Protein AF-A0A6B9FNZ8-F1 (afdb_monomer_lite)

Foldseek 3Di:
DKKKKKWKWDPPPDTDIDIDIDDDPDDVVVVVVSLVVNLVCCVVPNDPPDPDWIKMWMFIDDDPPPSDVPRTPDIDTDSDHD

Secondary structure (DSSP, 8-state):
--EEEEEEEE-SSS-EEEEEEEE-SSHHHHHHHHHHHHHHHHHHHS-TT------EEEEEESSTT---TT-EEEEE------

Radius of gyration: 12.76 Å; chains: 1; bounding box: 37×17×28 Å

pLDDT: mean 71.68, std 11.72, range [44.62, 87.44]

Sequence (82 aa):
MPLYDFTLGQLSGQTSFKRFHFEARDLDVAIREATAWAKHTRRHSGRPNDTSHWPLVILAGEGSADLRPGTMLFELKDVHPD

Structure (mmCIF, N/CA/C/O backbone):
data_AF-A0A6B9FNZ8-F1
#
_entry.id   AF-A0A6B9FNZ8-F1
#
loop_
_atom_site.group_PDB
_atom_site.id
_atom_site.type_symbol
_atom_site.label_atom_id
_atom_site.label_alt_id
_atom_site.label_comp_id
_atom_site.label_asym_id
_atom_site.label_entity_id
_atom_site.label_seq_id
_atom_site.pdbx_PDB_ins_code
_atom_site.Cartn_x
_atom_site.Cartn_y
_atom_site.Cartn_z
_atom_site.occupancy
_atom_site.B_iso_or_equiv
_atom_site.auth_seq_id
_atom_site.auth_comp_id
_atom_site.auth_asym_id
_atom_site.auth_atom_id
_atom_site.pdbx_PDB_model_num
ATOM 1 N N . MET A 1 1 ? -19.471 4.219 2.976 1.00 70.88 1 MET A N 1
ATOM 2 C CA . MET A 1 1 ? -18.399 3.463 2.294 1.00 70.88 1 MET A CA 1
ATOM 3 C C . MET A 1 1 ? -17.245 3.339 3.272 1.00 70.88 1 MET A C 1
ATOM 5 O O . MET A 1 1 ? -17.070 4.280 4.041 1.00 70.88 1 MET A O 1
ATOM 9 N N . PRO A 1 2 ? -16.541 2.200 3.323 1.00 74.12 2 PRO A N 1
ATOM 10 C CA . PRO A 1 2 ? -15.381 2.047 4.194 1.00 74.12 2 PRO A CA 1
ATOM 11 C C . PRO A 1 2 ? -14.267 3.031 3.812 1.00 74.12 2 PRO A C 1
ATOM 13 O O . PRO A 1 2 ? -14.020 3.294 2.631 1.00 74.12 2 PRO A O 1
ATOM 16 N N . LEU A 1 3 ? -13.617 3.588 4.833 1.00 78.25 3 LEU A N 1
ATOM 17 C CA . LEU A 1 3 ? -12.451 4.451 4.681 1.00 78.25 3 LEU A CA 1
ATOM 18 C C . LEU A 1 3 ? -11.198 3.593 4.866 1.00 78.25 3 LEU A C 1
ATOM 20 O O . LEU A 1 3 ? -11.140 2.773 5.786 1.00 78.25 3 LEU A O 1
ATOM 24 N N . TYR A 1 4 ? -10.205 3.792 4.006 1.00 78.62 4 TYR A N 1
ATOM 25 C CA . TYR A 1 4 ? -8.943 3.070 4.054 1.00 78.62 4 TYR A CA 1
ATOM 26 C C . TYR A 1 4 ? -7.761 4.026 4.192 1.00 78.62 4 TYR A C 1
ATOM 28 O O . TYR A 1 4 ? -7.656 5.023 3.477 1.00 78.62 4 TYR A O 1
ATOM 36 N N . ASP A 1 5 ? -6.843 3.667 5.082 1.00 79.56 5 ASP A N 1
ATOM 37 C CA . ASP A 1 5 ? -5.575 4.351 5.300 1.00 79.56 5 ASP A CA 1
ATOM 38 C C . ASP A 1 5 ? -4.430 3.502 4.768 1.00 79.56 5 ASP A C 1
ATOM 40 O O . ASP A 1 5 ? -4.217 2.365 5.197 1.00 79.56 5 ASP A O 1
ATOM 44 N N . PHE A 1 6 ? -3.643 4.078 3.869 1.00 83.75 6 PHE A N 1
ATOM 45 C CA . PHE A 1 6 ? -2.461 3.446 3.304 1.00 83.75 6 PHE A CA 1
ATOM 46 C C . PHE A 1 6 ? -1.221 4.081 3.913 1.00 83.75 6 PHE A C 1
ATOM 48 O O . PHE A 1 6 ? -1.034 5.296 3.850 1.00 83.75 6 PHE A O 1
ATOM 55 N N . THR A 1 7 ? -0.358 3.264 4.504 1.00 79.50 7 THR A N 1
ATOM 56 C CA . THR A 1 7 ? 0.918 3.705 5.067 1.00 79.50 7 THR A CA 1
ATOM 57 C C . THR A 1 7 ? 2.051 3.002 4.346 1.00 79.50 7 THR A C 1
ATOM 59 O O . THR A 1 7 ? 2.129 1.780 4.352 1.00 79.50 7 THR A O 1
ATOM 62 N N . LEU A 1 8 ? 2.942 3.776 3.739 1.00 78.44 8 LEU A N 1
ATOM 63 C CA . LEU A 1 8 ? 4.131 3.281 3.062 1.00 78.44 8 LEU A CA 1
ATOM 64 C C . LEU A 1 8 ? 5.361 3.650 3.889 1.00 78.44 8 LEU A C 1
ATOM 66 O O . LEU A 1 8 ? 5.627 4.836 4.106 1.00 78.44 8 LEU A O 1
ATOM 70 N N . GLY A 1 9 ? 6.094 2.646 4.359 1.00 73.06 9 GLY A N 1
ATOM 71 C CA . GLY A 1 9 ? 7.348 2.831 5.084 1.00 73.06 9 GLY A CA 1
ATOM 72 C C . GLY A 1 9 ? 8.553 2.698 4.161 1.00 73.06 9 GLY A C 1
ATOM 73 O O . GLY A 1 9 ? 8.651 1.732 3.412 1.00 73.06 9 GLY A O 1
ATOM 74 N N . GLN A 1 10 ? 9.496 3.635 4.241 1.00 67.19 10 GLN A N 1
ATOM 75 C CA . GLN A 1 10 ? 10.826 3.486 3.650 1.00 67.19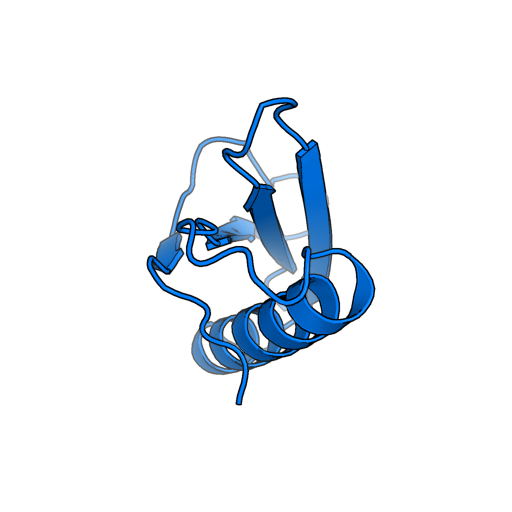 10 GLN A CA 1
ATOM 76 C C . GLN A 1 10 ? 11.829 3.156 4.763 1.00 67.19 10 GLN A C 1
ATOM 78 O O . GLN A 1 10 ? 12.148 4.002 5.599 1.00 67.19 10 GLN A O 1
ATOM 83 N N . LEU A 1 11 ? 12.338 1.921 4.773 1.00 60.56 11 LEU A N 1
ATOM 84 C CA . LEU A 1 11 ? 13.282 1.414 5.781 1.00 60.56 11 LEU A CA 1
ATOM 85 C C . LEU A 1 11 ? 14.756 1.697 5.420 1.00 60.56 11 LE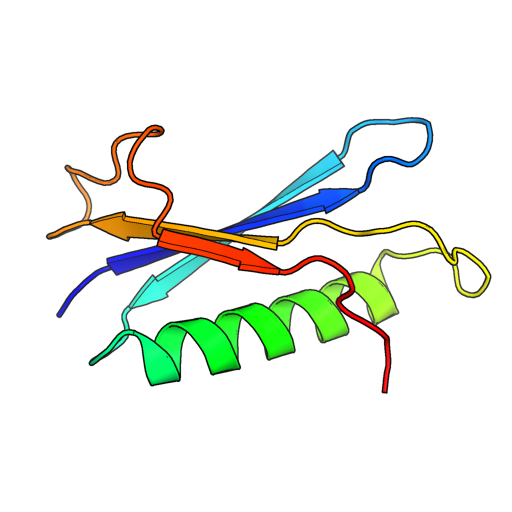U A C 1
ATOM 87 O O . LEU A 1 11 ? 15.632 0.887 5.710 1.00 60.56 11 LEU A O 1
ATOM 91 N N . SER A 1 12 ? 15.065 2.829 4.777 1.00 55.47 12 SER A N 1
ATOM 92 C CA . SER A 1 12 ? 16.445 3.172 4.395 1.00 55.47 12 SER A CA 1
ATOM 93 C C . SER A 1 12 ? 16.979 4.365 5.198 1.00 55.47 12 SER A C 1
ATOM 95 O O . SER A 1 12 ? 16.720 5.510 4.836 1.00 55.47 12 SER A O 1
ATOM 97 N N . GLY A 1 13 ? 17.745 4.116 6.268 1.00 53.12 13 GLY A N 1
ATOM 98 C CA . GLY A 1 13 ? 18.595 5.093 6.985 1.00 53.12 13 GLY A CA 1
ATOM 99 C C . GLY A 1 13 ? 17.902 6.246 7.741 1.00 53.12 13 GLY A C 1
ATOM 100 O O . GLY A 1 13 ? 18.389 6.664 8.785 1.00 53.12 13 GLY A O 1
ATOM 101 N N . GLN A 1 14 ? 16.761 6.734 7.260 1.00 54.41 14 GLN A N 1
ATOM 102 C CA . GLN A 1 14 ? 15.833 7.648 7.917 1.00 54.41 14 GLN A CA 1
ATOM 103 C C . GLN A 1 14 ? 14.432 7.082 7.707 1.00 54.41 14 GLN A C 1
ATOM 105 O O . GLN A 1 14 ? 13.929 7.064 6.584 1.00 54.41 14 GLN A O 1
ATOM 110 N N . THR A 1 15 ? 13.812 6.595 8.778 1.00 56.94 15 THR A N 1
ATOM 111 C CA . THR A 1 15 ? 12.470 6.019 8.725 1.00 56.94 15 THR A CA 1
ATOM 112 C C . THR A 1 15 ? 11.470 7.100 8.320 1.00 56.94 15 THR A C 1
ATOM 114 O O . THR A 1 15 ? 11.081 7.936 9.133 1.00 56.94 15 THR A O 1
ATOM 117 N N . SER A 1 16 ? 11.080 7.111 7.048 1.00 65.56 16 SER A N 1
ATOM 118 C CA . SER A 1 16 ? 10.073 8.029 6.520 1.00 65.56 16 SER A CA 1
ATOM 119 C C . SER A 1 16 ? 8.814 7.235 6.209 1.00 65.56 16 SER A C 1
ATOM 121 O O . SER A 1 16 ? 8.848 6.297 5.412 1.00 65.56 16 SER A O 1
ATOM 123 N N . PHE A 1 17 ? 7.707 7.609 6.847 1.00 72.62 17 PHE A N 1
ATOM 124 C CA . PHE A 1 17 ? 6.393 7.040 6.576 1.00 72.62 17 PHE A CA 1
ATOM 125 C C . PHE A 1 17 ? 5.566 8.046 5.786 1.00 72.62 17 PHE A C 1
ATOM 127 O O . PHE A 1 17 ? 5.395 9.190 6.211 1.00 72.62 17 PHE A O 1
ATOM 134 N N . LYS A 1 18 ? 5.036 7.620 4.642 1.00 78.75 18 LYS A N 1
ATOM 135 C CA . LYS A 1 18 ? 4.037 8.383 3.891 1.00 78.75 18 LYS A CA 1
ATOM 136 C C . LYS A 1 18 ? 2.667 7.778 4.142 1.00 78.75 18 LYS A C 1
ATOM 138 O O . LYS A 1 18 ? 2.540 6.558 4.193 1.00 78.75 18 LYS A O 1
ATOM 143 N N . ARG A 1 19 ? 1.657 8.630 4.316 1.00 79.56 19 ARG A N 1
ATOM 144 C CA . ARG A 1 19 ? 0.270 8.217 4.562 1.00 79.56 19 ARG A CA 1
ATOM 145 C C . ARG A 1 19 ? -0.642 8.811 3.498 1.00 79.56 19 ARG A C 1
ATOM 147 O O . ARG A 1 19 ? -0.458 9.966 3.115 1.00 79.56 19 ARG A O 1
ATOM 154 N N . PHE A 1 20 ? -1.611 8.032 3.043 1.00 81.56 20 PHE A N 1
ATOM 155 C CA . PHE A 1 20 ? -2.637 8.439 2.087 1.00 81.56 20 PHE A CA 1
ATOM 156 C C . PHE A 1 20 ? -3.985 7.870 2.527 1.00 81.56 20 PHE A C 1
ATOM 158 O O . PHE A 1 20 ? -4.050 6.713 2.927 1.00 81.56 20 PHE A O 1
ATOM 165 N N . HIS A 1 21 ? -5.028 8.698 2.484 1.00 84.19 21 HIS A N 1
ATOM 166 C CA . HIS A 1 21 ? -6.379 8.332 2.916 1.00 84.19 21 HIS A CA 1
ATOM 167 C C . HIS A 1 21 ? -7.259 8.204 1.674 1.00 84.19 21 HIS A C 1
ATOM 169 O O . HIS A 1 21 ? -7.219 9.077 0.802 1.00 84.19 21 HIS A O 1
ATOM 175 N N . PHE A 1 22 ? -8.043 7.133 1.592 1.00 81.50 22 PHE A N 1
ATOM 176 C CA . PHE A 1 22 ? -8.852 6.824 0.420 1.00 81.50 22 PHE A CA 1
ATOM 177 C C . PHE A 1 22 ? -10.178 6.162 0.802 1.00 81.50 22 PHE A C 1
ATOM 179 O O . PHE A 1 22 ? -10.211 5.187 1.550 1.00 81.50 22 PHE A O 1
ATOM 186 N N . GLU A 1 23 ? -11.285 6.663 0.259 1.00 83.44 23 GLU A N 1
ATOM 187 C CA . GLU A 1 23 ? -12.591 6.012 0.378 1.00 83.44 23 GLU A CA 1
ATOM 188 C C . GLU A 1 23 ? -12.786 5.038 -0.783 1.00 83.44 23 GLU A C 1
ATOM 190 O O . GLU A 1 23 ? -12.754 5.435 -1.948 1.00 83.44 23 GLU A O 1
ATOM 195 N N . ALA A 1 24 ? -13.026 3.764 -0.472 1.00 80.31 24 ALA A N 1
ATOM 196 C CA . ALA A 1 24 ? -13.278 2.744 -1.483 1.00 80.31 24 ALA A CA 1
ATOM 197 C C . ALA A 1 24 ? -14.605 2.031 -1.227 1.00 80.31 24 ALA A C 1
ATOM 199 O O . ALA A 1 24 ? -15.121 1.983 -0.110 1.00 80.31 24 ALA A O 1
ATOM 200 N N . ARG A 1 25 ? -15.176 1.466 -2.293 1.00 80.31 25 ARG A N 1
ATOM 201 C CA . ARG A 1 25 ? -16.412 0.677 -2.199 1.00 80.31 25 ARG A CA 1
ATOM 202 C C . ARG A 1 25 ? -16.171 -0.688 -1.559 1.00 80.31 25 ARG A C 1
ATOM 204 O O . ARG A 1 25 ? -17.069 -1.207 -0.904 1.00 80.31 25 ARG A O 1
ATOM 211 N N . ASP A 1 26 ? -14.973 -1.228 -1.753 1.00 81.69 26 ASP A N 1
ATOM 212 C CA . ASP A 1 26 ? -14.534 -2.542 -1.305 1.00 81.69 26 ASP A CA 1
ATOM 213 C C . ASP A 1 26 ? -13.002 -2.583 -1.131 1.00 81.69 26 ASP A C 1
ATOM 215 O O . ASP A 1 26 ? -12.282 -1.641 -1.485 1.00 81.69 26 ASP A O 1
ATOM 219 N N . LEU A 1 27 ? -12.516 -3.692 -0.563 1.00 80.38 27 LEU A N 1
ATOM 220 C CA . LEU A 1 27 ? -11.102 -3.912 -0.260 1.00 80.38 27 LEU A CA 1
ATOM 221 C C . LEU A 1 27 ? -10.238 -4.075 -1.521 1.00 80.38 27 LEU A C 1
ATOM 223 O O . LEU A 1 27 ? -9.090 -3.635 -1.522 1.00 80.38 27 LEU A O 1
ATOM 227 N N . ASP A 1 28 ? -10.765 -4.658 -2.596 1.00 84.88 28 ASP A N 1
ATOM 228 C CA . ASP A 1 28 ? -9.994 -4.905 -3.821 1.00 84.88 28 ASP A CA 1
ATOM 229 C C . ASP A 1 28 ? -9.648 -3.591 -4.529 1.00 84.88 28 ASP A C 1
ATOM 231 O O . ASP A 1 28 ? -8.516 -3.390 -4.989 1.00 84.88 28 ASP A O 1
ATOM 235 N N . VAL A 1 29 ? -10.602 -2.657 -4.568 1.00 86.44 29 VAL A N 1
ATOM 236 C CA . VAL A 1 29 ? -10.376 -1.289 -5.044 1.00 86.44 29 VAL A CA 1
ATOM 237 C C . VAL A 1 29 ? -9.337 -0.594 -4.165 1.00 86.44 29 VAL A C 1
ATOM 239 O O . VAL A 1 29 ? -8.399 0.001 -4.697 1.00 86.44 29 VAL A O 1
ATOM 242 N N . ALA A 1 30 ? -9.443 -0.717 -2.839 1.00 83.62 30 ALA A N 1
ATOM 243 C CA . ALA A 1 30 ? -8.475 -0.123 -1.919 1.00 83.62 30 ALA A CA 1
ATOM 244 C C . ALA A 1 30 ? -7.049 -0.664 -2.140 1.00 83.62 30 ALA A C 1
ATOM 246 O O . ALA A 1 30 ? -6.105 0.119 -2.210 1.00 83.62 30 ALA A O 1
ATOM 247 N N . ILE A 1 31 ? -6.878 -1.978 -2.324 1.00 83.19 31 ILE A N 1
ATOM 248 C CA . ILE A 1 31 ? -5.570 -2.605 -2.580 1.00 83.19 31 ILE A CA 1
ATOM 249 C C . ILE A 1 31 ? -4.964 -2.118 -3.901 1.00 83.19 31 ILE A C 1
ATOM 251 O O . ILE A 1 31 ? -3.768 -1.799 -3.953 1.00 83.19 31 ILE A O 1
ATOM 255 N N . ARG A 1 32 ? -5.763 -2.038 -4.974 1.00 86.50 32 ARG A N 1
ATOM 256 C CA . ARG A 1 32 ? -5.291 -1.545 -6.279 1.00 86.50 32 ARG A CA 1
ATOM 257 C C . ARG A 1 32 ? -4.804 -0.101 -6.194 1.00 86.50 32 ARG A C 1
ATOM 259 O O . ARG A 1 32 ? -3.709 0.189 -6.675 1.00 86.50 32 ARG A O 1
ATOM 266 N N . GLU A 1 33 ? -5.575 0.769 -5.550 1.00 87.44 33 GLU A N 1
ATOM 267 C CA . GLU A 1 33 ? -5.225 2.184 -5.376 1.00 87.44 33 GLU A CA 1
ATOM 268 C C . GLU A 1 33 ? -4.007 2.360 -4.462 1.00 87.44 33 GLU A C 1
ATOM 270 O O . GLU A 1 33 ? -3.073 3.084 -4.810 1.00 87.44 33 GLU A O 1
ATOM 275 N N . ALA A 1 34 ? -3.942 1.624 -3.347 1.00 85.00 34 ALA A N 1
ATOM 276 C CA . ALA A 1 34 ? -2.791 1.629 -2.446 1.00 85.00 34 ALA A CA 1
ATOM 277 C C . ALA A 1 34 ? -1.499 1.227 -3.168 1.00 85.00 34 ALA A C 1
ATOM 279 O O . ALA A 1 34 ? -0.461 1.878 -3.016 1.00 85.00 34 ALA A O 1
ATOM 280 N N . THR A 1 35 ? -1.570 0.186 -4.000 1.00 84.12 35 THR A N 1
ATOM 281 C CA . THR A 1 35 ? -0.429 -0.298 -4.785 1.00 84.12 35 THR A CA 1
ATOM 282 C C . THR A 1 35 ? 0.003 0.730 -5.830 1.00 84.12 35 THR A C 1
ATOM 284 O O . THR A 1 35 ? 1.194 1.026 -5.947 1.00 84.12 35 THR A O 1
ATOM 287 N N . ALA A 1 36 ? -0.946 1.315 -6.568 1.00 86.88 36 ALA A N 1
ATOM 288 C CA . ALA A 1 36 ? -0.661 2.335 -7.576 1.00 86.88 36 ALA A CA 1
ATOM 289 C C . ALA A 1 36 ? -0.025 3.590 -6.953 1.00 86.88 36 ALA A C 1
ATOM 291 O O . ALA A 1 36 ? 1.011 4.071 -7.426 1.00 86.88 36 ALA A O 1
ATOM 292 N N . TRP A 1 37 ? -0.592 4.075 -5.846 1.00 86.56 37 TRP A N 1
ATOM 293 C CA . TRP A 1 37 ? -0.047 5.190 -5.077 1.00 86.56 37 TRP A CA 1
ATOM 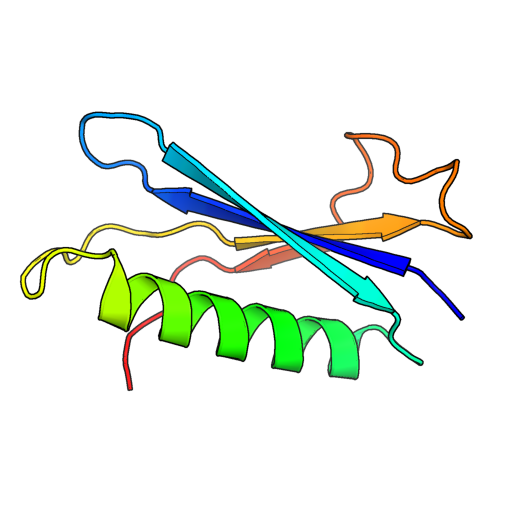294 C C . TRP A 1 37 ? 1.363 4.893 -4.553 1.00 86.56 37 TRP A C 1
ATOM 296 O O . TRP A 1 37 ? 2.253 5.745 -4.653 1.00 86.56 37 TRP A O 1
ATOM 306 N N . ALA A 1 38 ? 1.607 3.685 -4.038 1.00 84.06 38 ALA A N 1
ATOM 307 C CA . ALA A 1 38 ? 2.916 3.304 -3.525 1.00 84.06 38 ALA A CA 1
ATOM 308 C C . ALA A 1 38 ? 3.978 3.228 -4.636 1.00 84.06 38 ALA A C 1
ATOM 310 O O . ALA A 1 38 ? 5.076 3.765 -4.462 1.00 84.06 38 ALA A O 1
ATOM 311 N N . LYS A 1 39 ? 3.645 2.666 -5.810 1.00 82.06 39 LYS A N 1
ATOM 312 C CA . LYS A 1 39 ? 4.532 2.666 -6.991 1.00 82.06 39 LYS A CA 1
ATOM 313 C C . LYS A 1 39 ? 4.858 4.086 -7.448 1.00 82.06 39 LYS A C 1
ATOM 315 O O . LYS A 1 39 ? 6.026 4.423 -7.656 1.00 82.06 39 LYS A O 1
ATOM 320 N N . HIS A 1 40 ? 3.840 4.944 -7.549 1.00 85.50 40 HIS A N 1
ATOM 321 C CA . HIS A 1 40 ? 4.017 6.353 -7.899 1.00 85.50 40 HIS A CA 1
ATOM 322 C C . HIS A 1 40 ? 4.927 7.069 -6.891 1.00 85.50 40 HIS A C 1
ATOM 324 O O . HIS A 1 40 ? 5.862 7.771 -7.278 1.00 85.50 40 HIS A O 1
ATOM 330 N N . THR A 1 41 ? 4.703 6.845 -5.598 1.00 82.56 41 THR A N 1
ATOM 331 C CA . THR A 1 41 ? 5.499 7.432 -4.517 1.00 82.56 41 THR A CA 1
ATOM 332 C C . THR A 1 41 ? 6.955 6.976 -4.571 1.00 82.56 41 THR A C 1
ATOM 334 O O . THR A 1 41 ? 7.854 7.815 -4.470 1.00 82.56 41 THR A O 1
ATOM 337 N N . ARG A 1 42 ? 7.212 5.681 -4.798 1.00 78.31 42 ARG A N 1
ATOM 338 C CA . ARG A 1 42 ? 8.573 5.142 -4.945 1.00 78.31 42 ARG A CA 1
ATOM 339 C C . ARG A 1 42 ? 9.283 5.735 -6.161 1.00 78.31 42 ARG A C 1
ATOM 341 O O . ARG A 1 42 ? 10.448 6.096 -6.054 1.00 78.31 42 ARG A O 1
ATOM 348 N N . ARG A 1 43 ? 8.580 5.925 -7.281 1.00 80.88 43 ARG A N 1
ATOM 349 C CA . ARG A 1 43 ? 9.145 6.548 -8.489 1.00 80.88 43 ARG A CA 1
ATOM 350 C C . ARG A 1 43 ? 9.600 7.997 -8.270 1.00 80.88 43 ARG A C 1
ATOM 352 O O . ARG A 1 43 ? 10.589 8.407 -8.865 1.00 80.88 43 ARG A O 1
ATOM 359 N N . HIS A 1 44 ? 8.890 8.764 -7.441 1.00 81.44 44 HIS A N 1
ATOM 360 C CA . HIS A 1 44 ? 9.168 10.196 -7.241 1.00 81.44 44 HIS A CA 1
ATOM 361 C C . HIS A 1 44 ? 10.018 10.500 -6.004 1.00 81.44 44 HIS A C 1
ATOM 363 O O . HIS A 1 44 ? 10.646 11.551 -5.936 1.00 81.44 44 HIS A O 1
ATOM 369 N N . SER A 1 45 ? 9.989 9.639 -4.986 1.00 75.62 45 SER A N 1
ATOM 370 C CA . SER A 1 45 ? 10.667 9.870 -3.700 1.00 75.62 45 SER A CA 1
ATOM 371 C C . SER A 1 45 ? 11.706 8.810 -3.351 1.00 75.62 45 SER A C 1
ATOM 373 O O . SER A 1 45 ? 12.535 9.046 -2.477 1.00 75.62 45 SER A O 1
ATOM 375 N N . GLY A 1 46 ? 11.667 7.651 -4.007 1.00 70.62 46 GLY A N 1
ATOM 376 C CA . GLY A 1 46 ? 12.694 6.630 -3.868 1.00 70.62 46 GLY A CA 1
ATOM 377 C C . GLY A 1 46 ? 13.963 7.020 -4.616 1.00 70.62 46 GLY A C 1
ATOM 378 O O . GLY A 1 46 ? 13.935 7.782 -5.584 1.00 70.62 46 GLY A O 1
ATOM 379 N N . ARG A 1 47 ? 15.104 6.490 -4.170 1.00 72.62 47 ARG A N 1
ATOM 380 C CA . ARG A 1 47 ? 16.337 6.618 -4.951 1.00 72.62 47 ARG A CA 1
ATOM 381 C C . ARG A 1 47 ? 16.246 5.645 -6.134 1.00 72.62 47 ARG A C 1
ATOM 383 O O . ARG A 1 47 ? 15.824 4.510 -5.927 1.00 72.62 47 ARG A O 1
ATOM 390 N N . PRO A 1 48 ? 16.681 6.030 -7.342 1.00 68.75 48 PRO A N 1
ATOM 391 C CA . PRO A 1 48 ? 16.545 5.192 -8.538 1.00 68.75 48 PRO A CA 1
ATOM 392 C C . PRO A 1 48 ? 17.256 3.832 -8.432 1.00 68.75 48 PRO A C 1
ATOM 394 O O . PRO A 1 48 ? 16.845 2.882 -9.083 1.00 68.75 48 PRO A O 1
ATOM 397 N N . ASN A 1 49 ? 18.271 3.720 -7.567 1.00 71.00 49 ASN A N 1
ATOM 398 C CA . ASN A 1 49 ? 19.018 2.481 -7.324 1.00 71.00 49 ASN A CA 1
ATOM 399 C C . ASN A 1 49 ? 18.660 1.812 -5.982 1.00 71.00 49 ASN A C 1
ATOM 401 O O . ASN A 1 49 ? 19.360 0.899 -5.549 1.00 71.00 49 ASN A O 1
ATOM 405 N N . ASP A 1 50 ? 17.632 2.294 -5.278 1.00 71.56 50 ASP A N 1
ATOM 406 C CA . ASP A 1 50 ? 17.214 1.718 -4.000 1.00 71.56 50 ASP A CA 1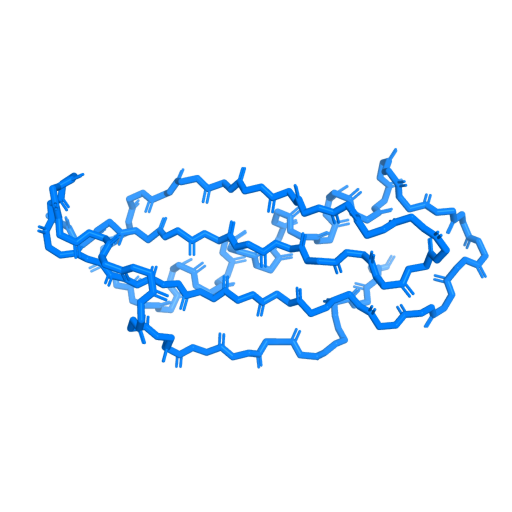
ATOM 407 C C . ASP A 1 50 ? 16.334 0.485 -4.227 1.00 71.56 50 ASP A C 1
ATOM 409 O O . ASP A 1 50 ? 15.158 0.584 -4.591 1.00 71.56 50 ASP A O 1
ATOM 413 N N . THR A 1 51 ? 16.922 -0.685 -3.988 1.00 70.31 51 THR A N 1
ATOM 414 C CA . THR A 1 51 ? 16.262 -1.994 -4.056 1.00 70.31 51 THR A CA 1
ATOM 415 C C . THR A 1 51 ? 15.627 -2.412 -2.731 1.00 70.31 51 THR A C 1
ATOM 417 O O . THR A 1 51 ? 15.066 -3.501 -2.655 1.00 70.31 51 THR A O 1
ATOM 420 N N . SER A 1 52 ? 15.667 -1.562 -1.699 1.00 71.12 52 SER A N 1
ATOM 421 C CA . SER A 1 52 ? 15.098 -1.879 -0.386 1.00 71.12 52 SER A CA 1
A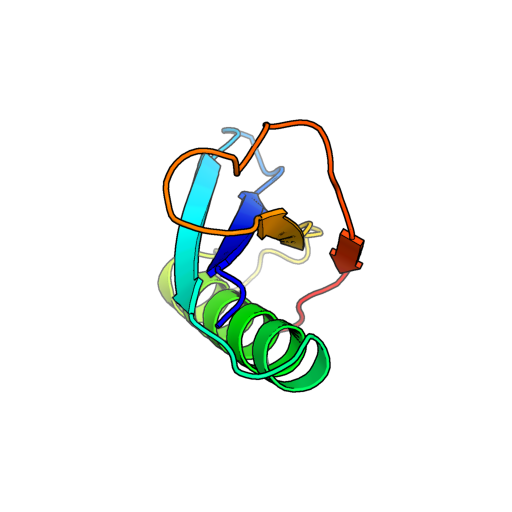TOM 422 C C . SER A 1 52 ? 13.600 -2.178 -0.473 1.00 71.12 52 SER A C 1
ATOM 424 O O . SER A 1 52 ? 12.883 -1.667 -1.343 1.00 71.12 52 SER A O 1
ATOM 426 N N . HIS A 1 53 ? 13.117 -2.978 0.474 1.00 71.00 53 HIS A N 1
ATOM 427 C CA . HIS A 1 53 ? 11.694 -3.229 0.661 1.00 71.00 53 HIS A CA 1
ATOM 428 C C . HIS A 1 53 ? 10.994 -1.972 1.191 1.00 71.00 53 HIS A C 1
ATOM 430 O O . HIS A 1 53 ? 11.483 -1.318 2.115 1.00 71.00 53 HIS A O 1
ATOM 436 N N . TRP A 1 54 ? 9.836 -1.649 0.614 1.00 76.94 54 TRP A N 1
ATOM 437 C CA . TRP A 1 54 ? 8.961 -0.574 1.082 1.00 76.94 54 TRP A CA 1
ATOM 438 C C . TRP A 1 54 ? 7.639 -1.194 1.542 1.00 76.94 54 TRP A C 1
ATOM 440 O O . TRP A 1 54 ? 6.765 -1.414 0.700 1.00 76.94 54 TRP A O 1
ATOM 450 N N . PRO A 1 55 ? 7.502 -1.556 2.832 1.00 77.19 55 PRO A N 1
ATOM 451 C CA . PRO A 1 55 ? 6.267 -2.139 3.338 1.00 77.19 55 PRO A CA 1
ATOM 452 C C . PRO A 1 55 ? 5.104 -1.161 3.162 1.00 77.19 55 PRO A C 1
ATOM 454 O O . PRO A 1 55 ? 5.159 -0.017 3.625 1.00 77.19 55 PRO A O 1
ATOM 457 N N . LEU A 1 56 ? 4.052 -1.629 2.496 1.00 81.12 56 LEU A N 1
ATOM 458 C CA . LEU A 1 56 ? 2.772 -0.943 2.381 1.00 81.12 56 LEU A CA 1
ATOM 459 C C . LEU A 1 56 ? 1.764 -1.625 3.308 1.00 81.12 56 LEU A C 1
ATOM 461 O O . LEU A 1 56 ? 1.512 -2.823 3.203 1.00 81.12 56 LEU A O 1
ATOM 465 N N . VAL A 1 57 ? 1.181 -0.839 4.202 1.00 81.94 57 VAL A N 1
ATOM 466 C CA . VAL A 1 57 ? 0.186 -1.263 5.185 1.00 81.94 57 VAL A CA 1
ATOM 467 C C . VAL A 1 57 ? -1.152 -0.632 4.832 1.00 81.94 57 VAL A C 1
ATOM 469 O O . VAL A 1 57 ? -1.218 0.578 4.613 1.00 81.94 57 VAL A O 1
ATOM 472 N N . ILE A 1 58 ? -2.208 -1.443 4.807 1.00 79.56 58 ILE A N 1
ATOM 473 C CA . ILE A 1 58 ? -3.585 -0.989 4.582 1.00 79.56 58 ILE A CA 1
ATOM 474 C C . ILE A 1 58 ? -4.387 -1.192 5.869 1.00 79.56 58 ILE A C 1
ATOM 476 O O . ILE A 1 58 ? -4.510 -2.316 6.364 1.00 79.56 58 ILE A O 1
ATOM 480 N N . LEU A 1 59 ? -4.934 -0.102 6.398 1.00 79.12 59 LEU A N 1
ATOM 481 C CA . LEU A 1 59 ? -5.864 -0.087 7.525 1.00 79.12 59 LEU A CA 1
ATOM 482 C C . LEU A 1 59 ? -7.260 0.252 6.992 1.00 79.12 59 LEU A C 1
ATOM 484 O O . LEU A 1 59 ? -7.376 1.078 6.091 1.00 79.12 59 LEU A O 1
ATOM 488 N N . ALA A 1 60 ? -8.312 -0.352 7.540 1.00 74.19 60 ALA A N 1
ATOM 489 C CA . ALA A 1 60 ? -9.692 0.030 7.231 1.00 74.19 60 ALA A CA 1
ATOM 490 C C . ALA A 1 60 ? -10.446 0.444 8.490 1.00 74.19 60 ALA A C 1
ATOM 492 O O . ALA A 1 60 ? -10.224 -0.117 9.565 1.00 74.19 60 ALA A O 1
ATOM 493 N N . GLY A 1 61 ? -11.366 1.391 8.329 1.00 66.75 61 GLY A N 1
ATOM 494 C CA . GLY A 1 61 ? -12.266 1.859 9.375 1.00 66.75 61 GLY A CA 1
ATOM 495 C C . GLY A 1 61 ? -13.661 2.159 8.827 1.00 66.75 61 GLY A C 1
ATOM 496 O O . GLY A 1 61 ? -13.837 2.513 7.656 1.00 66.75 61 GLY A O 1
ATOM 497 N N . GLU A 1 62 ? -14.671 2.021 9.684 1.00 58.88 62 GLU A N 1
ATOM 498 C CA . GLU A 1 62 ? -16.010 2.543 9.411 1.00 58.88 62 GLU A CA 1
ATOM 499 C C . GLU A 1 62 ? -16.060 4.023 9.801 1.00 58.88 62 GLU A C 1
ATOM 501 O O . GLU A 1 62 ? -16.101 4.381 10.975 1.00 58.88 62 GLU A O 1
ATOM 506 N N . GLY A 1 63 ? -16.043 4.900 8.795 1.00 57.03 63 GLY A N 1
ATOM 507 C CA . GLY A 1 63 ? -16.073 6.346 9.005 1.00 57.03 63 GLY A CA 1
ATOM 508 C C . GLY A 1 63 ? -14.765 6.924 9.558 1.00 57.03 63 GLY A C 1
ATOM 509 O O . GLY A 1 63 ? -13.873 6.226 10.037 1.00 57.03 63 GLY A O 1
ATOM 510 N N . SER A 1 64 ? -14.646 8.249 9.479 1.00 51.97 64 SER A N 1
ATOM 511 C CA . SER A 1 64 ? -13.420 9.011 9.761 1.00 51.97 64 SER A CA 1
ATOM 512 C C . SER A 1 64 ? -12.905 8.902 11.207 1.00 51.97 64 SER A C 1
ATOM 514 O O . SER A 1 64 ? -11.813 9.382 11.492 1.00 51.97 64 SER A O 1
ATOM 516 N N . ALA A 1 65 ? -13.683 8.319 12.126 1.00 51.41 65 ALA A N 1
ATOM 517 C CA . ALA A 1 65 ? -13.423 8.340 13.567 1.00 51.41 65 ALA A CA 1
ATOM 518 C C . ALA A 1 65 ? -12.827 7.038 14.137 1.00 51.41 65 ALA A C 1
ATOM 520 O O . ALA A 1 65 ? -12.256 7.078 15.224 1.00 51.41 65 ALA A O 1
ATOM 521 N N . ASP A 1 66 ? -12.916 5.908 13.424 1.00 50.53 66 ASP A N 1
ATOM 522 C CA . ASP A 1 66 ? -12.516 4.587 13.944 1.00 50.53 66 ASP A CA 1
ATOM 523 C C . ASP A 1 66 ? -11.394 3.915 13.136 1.00 50.53 66 ASP A C 1
ATOM 525 O O . ASP A 1 66 ? -11.194 2.700 13.208 1.00 50.53 66 ASP A O 1
ATOM 529 N N . LEU A 1 67 ? -10.577 4.702 12.427 1.00 52.44 67 LEU A N 1
ATOM 530 C CA . LEU A 1 67 ? -9.264 4.251 11.954 1.00 52.44 67 LEU A CA 1
ATOM 531 C C . LEU A 1 67 ? -8.321 4.089 13.156 1.00 52.44 67 LEU A C 1
ATOM 533 O O . LEU A 1 67 ? -7.392 4.864 13.389 1.00 52.44 67 LEU A O 1
ATOM 537 N N . ARG A 1 68 ? -8.596 3.082 13.987 1.00 48.69 68 ARG A N 1
ATOM 538 C CA . ARG A 1 68 ? -7.738 2.720 15.106 1.00 48.69 68 ARG A CA 1
ATOM 539 C C . ARG A 1 68 ? -6.413 2.221 14.526 1.00 48.69 68 ARG A C 1
ATOM 541 O O . ARG A 1 68 ? -6.446 1.344 13.661 1.00 48.69 68 ARG A O 1
ATOM 548 N N . PRO A 1 69 ? -5.252 2.682 15.027 1.00 47.72 69 PRO A N 1
ATOM 549 C CA . PRO A 1 69 ? -3.920 2.259 14.571 1.00 47.72 69 PRO A CA 1
ATOM 550 C C . PRO A 1 69 ? -3.587 0.754 14.686 1.00 47.72 69 PRO A C 1
ATOM 552 O O . PRO A 1 69 ? -2.418 0.395 14.602 1.00 47.72 69 PRO A O 1
ATOM 555 N N . GLY A 1 70 ? -4.564 -0.127 14.922 1.00 44.62 70 GLY A N 1
ATOM 556 C CA . GLY A 1 70 ? -4.363 -1.552 15.187 1.00 44.62 70 GLY A CA 1
ATOM 557 C C . GLY A 1 70 ? -4.983 -2.518 14.173 1.00 44.62 70 GLY A C 1
ATOM 558 O O . GLY A 1 70 ? -4.564 -3.672 14.144 1.00 44.62 70 GLY A O 1
ATOM 559 N N . THR A 1 71 ? -5.940 -2.104 13.334 1.00 54.19 71 THR A N 1
ATOM 560 C CA . THR A 1 71 ? -6.596 -3.041 12.398 1.00 54.19 71 THR A CA 1
ATOM 561 C C . THR A 1 71 ? -5.858 -3.069 11.065 1.00 54.19 71 THR A C 1
ATOM 563 O O . THR A 1 71 ? -6.247 -2.425 10.093 1.00 54.19 71 THR A O 1
ATOM 566 N N . MET A 1 72 ? -4.754 -3.812 11.041 1.00 61.28 72 MET A N 1
ATOM 567 C CA . MET A 1 72 ? -3.999 -4.104 9.829 1.00 61.28 72 MET A CA 1
ATOM 568 C C . MET A 1 72 ? -4.715 -5.172 9.006 1.00 61.28 72 MET A C 1
ATOM 570 O O . MET A 1 72 ? -4.835 -6.314 9.443 1.00 61.28 72 MET A O 1
ATOM 574 N N . LEU A 1 73 ? -5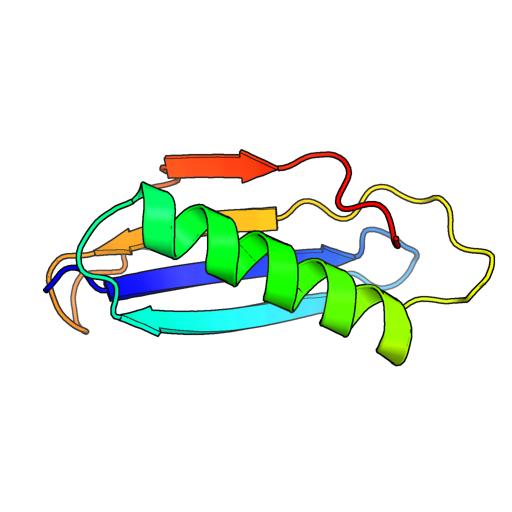.183 -4.803 7.813 1.00 63.19 73 LEU A N 1
ATOM 575 C CA . LEU A 1 73 ? -5.817 -5.754 6.903 1.00 63.19 73 LEU A CA 1
ATOM 576 C C . LEU A 1 73 ? -4.797 -6.500 6.050 1.00 63.19 73 LEU A C 1
ATOM 578 O O . LEU A 1 73 ? -5.002 -7.669 5.728 1.00 63.19 73 LEU A O 1
ATOM 582 N N . PHE A 1 74 ? -3.725 -5.816 5.642 1.00 66.69 74 PHE A N 1
ATOM 583 C CA . PHE A 1 74 ? -2.799 -6.363 4.658 1.00 66.69 74 PHE A CA 1
ATOM 584 C C . PHE A 1 74 ? -1.412 -5.708 4.719 1.00 66.69 74 PHE A C 1
ATOM 586 O O . PHE A 1 74 ? -1.309 -4.492 4.912 1.00 66.69 74 PHE A O 1
ATOM 593 N N . GLU A 1 75 ? -0.361 -6.513 4.517 1.00 65.25 75 GLU A N 1
ATOM 594 C CA . GLU A 1 75 ? 1.014 -6.057 4.270 1.00 65.25 75 GLU A CA 1
ATOM 595 C C . GLU A 1 75 ? 1.425 -6.421 2.846 1.00 65.25 75 GLU A C 1
ATOM 597 O O . GLU A 1 75 ? 1.460 -7.596 2.480 1.00 65.25 75 GLU A O 1
ATOM 602 N N . LEU A 1 76 ? 1.799 -5.421 2.059 1.00 66.31 76 LEU A N 1
ATOM 603 C CA . LEU A 1 76 ? 2.457 -5.618 0.775 1.00 66.31 76 LEU A CA 1
ATOM 604 C C . LEU A 1 76 ? 3.951 -5.407 0.976 1.00 66.31 76 LEU A C 1
ATOM 606 O O . LEU A 1 76 ? 4.431 -4.279 1.121 1.00 66.31 76 LEU A O 1
ATOM 610 N N . LYS A 1 77 ? 4.680 -6.521 0.987 1.00 66.19 77 LYS A N 1
ATOM 611 C CA . LYS A 1 77 ? 6.129 -6.531 0.809 1.00 66.19 77 LYS A CA 1
ATOM 612 C C . LYS A 1 77 ? 6.362 -6.510 -0.697 1.00 66.19 77 LYS A C 1
ATOM 614 O O . LYS A 1 77 ? 5.679 -7.223 -1.422 1.00 66.19 77 LYS A O 1
ATOM 619 N N . ASP A 1 78 ? 7.267 -5.651 -1.151 1.00 62.16 78 ASP A N 1
ATOM 620 C CA . ASP A 1 78 ? 7.676 -5.559 -2.559 1.00 62.16 78 ASP A CA 1
ATOM 621 C C . ASP A 1 78 ? 6.749 -4.812 -3.520 1.00 62.16 78 ASP A C 1
ATOM 623 O O . ASP A 1 78 ? 6.389 -5.282 -4.599 1.00 62.16 78 ASP A O 1
ATOM 627 N N . VAL A 1 79 ? 6.471 -3.546 -3.197 1.00 62.31 79 VAL A N 1
ATOM 628 C CA . VAL A 1 79 ? 6.036 -2.576 -4.211 1.00 62.31 79 VAL A CA 1
ATOM 629 C C . VAL A 1 79 ? 7.209 -2.271 -5.158 1.00 62.31 79 VAL A C 1
ATOM 631 O O . VAL A 1 79 ? 7.990 -1.341 -4.927 1.00 62.31 79 VAL A O 1
ATOM 634 N N . HIS A 1 80 ? 7.368 -3.074 -6.210 1.00 55.66 80 HIS A N 1
ATOM 635 C CA . HIS A 1 80 ? 8.350 -2.845 -7.273 1.00 55.66 80 HIS A CA 1
ATOM 636 C C . HIS A 1 80 ? 7.895 -1.725 -8.228 1.00 55.66 80 HIS A C 1
ATOM 638 O O . HIS A 1 80 ? 6.696 -1.625 -8.512 1.00 55.66 80 HIS A O 1
ATOM 644 N N . PRO A 1 81 ? 8.817 -0.873 -8.721 1.00 52.97 81 PRO A N 1
ATOM 645 C CA . PRO A 1 81 ? 8.516 -0.006 -9.854 1.00 52.97 81 PRO A CA 1
ATOM 646 C C . PRO A 1 81 ? 8.206 -0.868 -11.085 1.00 52.97 81 PRO A C 1
ATOM 648 O O . PRO A 1 81 ? 8.825 -1.916 -11.265 1.00 52.97 81 PRO A O 1
ATOM 651 N N . ASP A 1 82 ? 7.228 -0.428 -11.880 1.00 55.81 82 ASP A N 1
ATOM 652 C CA . ASP A 1 82 ? 7.002 -0.968 -13.227 1.00 55.81 82 ASP A CA 1
ATOM 653 C C . ASP A 1 82 ? 8.179 -0.642 -14.158 1.00 55.81 82 ASP A C 1
ATOM 655 O O . ASP A 1 82 ? 8.772 0.456 -13.993 1.00 55.81 82 ASP A O 1
#

Organism: NCBI:txid908290